Protein AF-A0A5B6VVH0-F1 (afdb_monomer_lite)

Foldseek 3Di:
DDDPFKDWDQDDWQFDDDPDPVRGDIDRPDTDIDGPVRCVVQVPWDWDWDDDPPDSDTDTDIGD

Organism: NCBI:txid47621

Sequence (64 aa):
MRFSHIEKIYLGYHGQRGNFASNNIHERLDRGVANPSWYNLFPNYRLTHLNSPCSDHLLILLDK

Radius of gyration: 14.87 Å; chains: 1; bounding box: 32×19×40 Å

pLDDT: mean 70.96, std 16.77, range [30.59, 92.44]

Secondary structure (DSSP, 8-state):
----S-EEE-------S--STTS--------EEE-HHHHTT-TT-EEEEEE-SS-SSEEEEEE-

Structure (mmCIF, N/CA/C/O backbone):
data_AF-A0A5B6VVH0-F1
#
_entry.id   AF-A0A5B6VVH0-F1
#
loop_
_atom_site.group_PDB
_atom_site.id
_atom_site.type_symbol
_atom_site.label_atom_id
_atom_site.label_alt_id
_atom_site.label_comp_id
_atom_site.label_asym_id
_atom_site.label_entity_id
_atom_site.label_seq_id
_atom_site.pdbx_PDB_ins_code
_atom_site.Cartn_x
_atom_site.Cartn_y
_atom_site.Cartn_z
_atom_site.occupancy
_atom_site.B_iso_or_equiv
_atom_site.auth_seq_id
_atom_site.auth_comp_id
_atom_site.auth_asym_id
_atom_site.auth_atom_id
_atom_site.pdbx_PDB_model_num
ATOM 1 N N . MET A 1 1 ? 19.598 -2.987 15.209 1.00 30.59 1 MET A N 1
ATOM 2 C CA . MET A 1 1 ? 18.584 -1.912 15.118 1.00 30.59 1 MET A CA 1
ATOM 3 C C . MET A 1 1 ? 17.200 -2.548 15.176 1.00 30.59 1 MET A C 1
ATOM 5 O O . MET A 1 1 ? 16.846 -3.276 14.259 1.00 30.59 1 MET A O 1
ATOM 9 N N . ARG A 1 2 ? 16.469 -2.382 16.288 1.00 35.50 2 ARG A N 1
ATOM 10 C CA . ARG A 1 2 ? 15.112 -2.929 16.478 1.00 35.50 2 ARG A CA 1
ATOM 11 C C . ARG A 1 2 ? 14.093 -1.885 16.016 1.00 35.50 2 ARG A C 1
ATOM 13 O O . ARG A 1 2 ? 14.025 -0.815 16.604 1.00 35.50 2 ARG A O 1
ATOM 20 N N . PHE A 1 3 ? 13.322 -2.197 14.977 1.00 41.84 3 PHE A N 1
ATOM 21 C CA . PHE A 1 3 ? 12.148 -1.415 14.590 1.00 41.84 3 PHE A CA 1
ATOM 22 C C . PHE A 1 3 ? 10.978 -1.861 15.472 1.00 41.84 3 PHE A C 1
ATOM 24 O O . PHE A 1 3 ? 10.408 -2.924 15.249 1.00 41.84 3 PHE A O 1
ATOM 31 N N . SER A 1 4 ? 10.654 -1.102 16.514 1.00 45.81 4 SER A N 1
ATOM 32 C CA . SER A 1 4 ? 9.457 -1.334 17.322 1.00 45.81 4 SER A CA 1
ATOM 33 C C . SER A 1 4 ? 8.269 -0.593 16.694 1.00 45.81 4 SER A C 1
ATOM 35 O O . SER A 1 4 ? 8.273 0.633 16.663 1.00 45.81 4 SER A O 1
ATOM 37 N N . HIS A 1 5 ? 7.260 -1.343 16.235 1.00 50.81 5 HIS A N 1
ATOM 38 C CA . HIS A 1 5 ? 5.888 -0.889 15.930 1.00 50.81 5 HIS A CA 1
ATOM 39 C C . HIS A 1 5 ? 5.610 -0.069 14.652 1.00 50.81 5 HIS A C 1
ATOM 41 O O . HIS A 1 5 ? 4.561 0.564 14.560 1.00 50.81 5 HIS A O 1
ATOM 47 N N . ILE A 1 6 ? 6.469 -0.129 13.629 1.00 48.03 6 ILE A N 1
ATOM 48 C CA . ILE A 1 6 ? 6.092 0.323 12.277 1.00 48.03 6 ILE A CA 1
ATOM 49 C C . ILE A 1 6 ? 5.810 -0.903 11.411 1.00 48.03 6 ILE A C 1
ATOM 51 O O . ILE A 1 6 ? 6.731 -1.671 11.115 1.00 48.03 6 ILE A O 1
ATOM 55 N N . GLU A 1 7 ? 4.562 -1.065 10.974 1.00 55.78 7 GLU A N 1
ATOM 56 C CA . GLU A 1 7 ? 4.222 -2.064 9.966 1.00 55.78 7 GLU A CA 1
ATOM 57 C C . GLU A 1 7 ? 4.629 -1.527 8.593 1.00 55.78 7 GLU A C 1
ATOM 59 O O . GLU A 1 7 ? 4.036 -0.601 8.035 1.00 55.78 7 GLU A O 1
ATOM 64 N N . LYS A 1 8 ? 5.722 -2.078 8.057 1.00 53.81 8 LYS A N 1
ATOM 65 C CA . LYS A 1 8 ? 6.094 -1.865 6.660 1.00 53.81 8 LYS A CA 1
ATOM 66 C C . LYS A 1 8 ? 5.173 -2.721 5.811 1.00 53.81 8 LYS A C 1
ATOM 68 O O . LYS A 1 8 ? 5.328 -3.941 5.788 1.00 53.81 8 LYS A O 1
ATOM 73 N N . ILE A 1 9 ? 4.261 -2.086 5.087 1.00 58.28 9 ILE A N 1
ATOM 74 C CA . ILE A 1 9 ? 3.443 -2.800 4.117 1.00 58.28 9 ILE A CA 1
ATOM 75 C C . ILE A 1 9 ? 4.258 -2.906 2.827 1.00 58.28 9 ILE A C 1
ATOM 77 O O . ILE A 1 9 ? 4.656 -1.908 2.214 1.00 58.28 9 ILE A O 1
ATOM 81 N N . TYR A 1 10 ? 4.601 -4.139 2.455 1.00 52.06 10 TYR A N 1
ATOM 82 C CA . TYR A 1 10 ? 5.352 -4.410 1.238 1.00 52.06 10 TYR A CA 1
ATOM 83 C C . TYR A 1 10 ? 4.415 -4.307 0.033 1.00 52.06 10 TYR A C 1
ATOM 85 O O . TYR A 1 10 ? 3.736 -5.261 -0.320 1.00 52.06 10 TYR A O 1
ATOM 93 N N . LEU A 1 11 ? 4.383 -3.126 -0.576 1.00 53.59 11 LEU A N 1
ATOM 94 C CA . LEU A 1 11 ? 3.707 -2.854 -1.842 1.00 53.59 11 LEU A CA 1
ATOM 95 C C . LEU A 1 11 ? 4.680 -3.221 -2.977 1.00 53.59 11 LEU A C 1
ATOM 97 O O . LEU A 1 11 ? 5.868 -2.904 -2.906 1.00 53.59 11 LEU A O 1
ATOM 101 N N . GLY A 1 12 ? 4.214 -4.064 -3.893 1.00 50.50 12 GLY A N 1
ATOM 102 C CA . GLY A 1 12 ? 4.967 -4.918 -4.819 1.00 50.50 12 GLY A CA 1
ATOM 103 C C . GLY A 1 12 ? 5.855 -4.262 -5.893 1.00 50.50 12 GLY A C 1
ATOM 104 O O . GLY A 1 12 ? 6.275 -3.115 -5.796 1.00 50.50 12 GLY A O 1
ATOM 105 N N . TYR A 1 13 ? 6.197 -5.081 -6.890 1.00 51.72 13 TYR A N 1
ATOM 106 C CA . TYR A 1 13 ? 7.289 -4.906 -7.856 1.00 51.72 13 TYR A CA 1
ATOM 107 C C . TYR A 1 13 ? 6.967 -3.903 -8.983 1.00 51.72 13 TYR A C 1
ATOM 109 O O . TYR A 1 13 ? 5.922 -4.019 -9.618 1.00 51.72 13 TYR A O 1
ATOM 117 N N . HIS A 1 14 ? 7.885 -2.974 -9.275 1.00 53.94 14 HIS A N 1
ATOM 118 C CA . HIS A 1 14 ? 7.948 -2.231 -10.545 1.00 53.94 14 HIS A CA 1
ATOM 119 C C . HIS A 1 14 ? 8.632 -3.065 -11.613 1.00 53.94 14 HIS A C 1
ATOM 121 O O . HIS A 1 14 ? 9.541 -3.799 -11.272 1.00 53.94 14 HIS A O 1
ATOM 127 N N . GLY A 1 15 ? 8.302 -2.890 -12.889 1.00 51.53 15 GLY A N 1
ATOM 128 C CA . GLY A 1 15 ? 9.099 -3.422 -13.995 1.00 51.53 15 GLY A CA 1
ATOM 129 C C . GLY A 1 15 ? 8.798 -2.673 -15.285 1.00 51.53 15 GLY A C 1
ATOM 130 O O . GLY A 1 15 ? 7.684 -2.761 -15.798 1.00 51.53 15 GLY A O 1
ATOM 131 N N . GLN A 1 16 ? 9.776 -1.935 -15.818 1.00 52.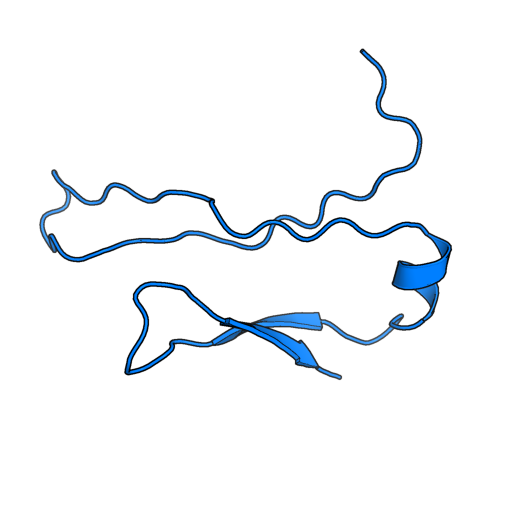72 16 GLN A N 1
ATOM 132 C CA . GLN A 1 16 ? 9.659 -1.281 -17.122 1.00 52.72 16 GLN A CA 1
ATOM 133 C C . GLN A 1 16 ? 10.453 -2.009 -18.207 1.00 52.72 16 GLN A C 1
ATOM 135 O O . GLN A 1 16 ? 11.668 -2.158 -18.137 1.00 52.72 16 GLN A O 1
ATOM 140 N N . ARG A 1 17 ? 9.696 -2.409 -19.236 1.00 49.22 17 ARG A N 1
ATOM 141 C CA . ARG A 1 17 ? 10.051 -2.683 -20.639 1.00 49.22 17 ARG A CA 1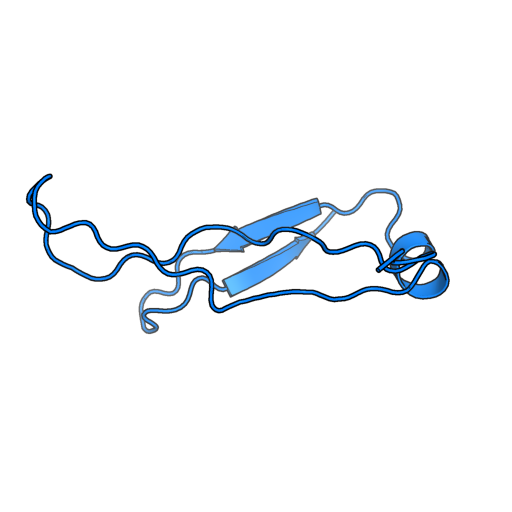
ATOM 142 C C . ARG A 1 17 ? 11.504 -3.074 -20.943 1.00 49.22 17 ARG A C 1
ATOM 144 O O . ARG A 1 17 ? 12.311 -2.297 -21.442 1.00 49.22 17 ARG A O 1
ATOM 151 N N . GLY A 1 18 ? 11.702 -4.383 -20.864 1.00 47.25 18 GLY A N 1
ATOM 152 C CA . GLY A 1 18 ? 12.659 -5.165 -21.633 1.00 47.25 18 GLY A CA 1
ATOM 153 C C . GLY A 1 18 ? 12.285 -6.631 -21.460 1.00 47.25 18 GLY A C 1
ATOM 154 O O . GLY A 1 18 ? 12.816 -7.280 -20.571 1.00 47.25 18 GLY A O 1
ATOM 155 N N . ASN A 1 19 ? 11.332 -7.139 -22.255 1.00 53.50 19 ASN A N 1
ATOM 156 C CA . ASN A 1 19 ? 10.777 -8.506 -22.165 1.00 53.50 19 ASN A CA 1
ATOM 157 C C . ASN A 1 19 ? 11.778 -9.606 -22.592 1.00 53.50 19 ASN A C 1
ATOM 159 O O . ASN A 1 19 ? 11.431 -10.544 -23.305 1.00 53.50 19 ASN A O 1
ATOM 163 N N . PHE A 1 20 ? 13.029 -9.503 -22.162 1.00 58.72 20 PHE A N 1
ATOM 164 C CA . PHE A 1 20 ? 13.992 -10.590 -22.174 1.00 58.72 20 PHE A CA 1
ATOM 165 C C . PHE A 1 20 ? 14.271 -10.947 -20.717 1.00 58.72 20 PHE A C 1
ATOM 167 O O . PHE A 1 20 ? 14.497 -10.059 -19.897 1.00 58.72 20 PHE A O 1
ATOM 174 N N . ALA A 1 21 ? 14.285 -12.239 -20.384 1.00 58.03 21 ALA A N 1
ATOM 175 C CA . ALA A 1 21 ? 14.581 -12.709 -19.025 1.00 58.03 21 ALA A CA 1
ATOM 176 C C . ALA A 1 21 ? 15.909 -12.148 -18.466 1.00 58.03 21 ALA A C 1
ATOM 178 O O . ALA A 1 21 ? 16.093 -12.082 -17.255 1.00 58.03 21 ALA A O 1
ATOM 179 N N . SER A 1 22 ? 16.809 -11.703 -19.348 1.00 61.84 22 SER A N 1
ATOM 180 C CA . SER A 1 22 ? 18.096 -11.087 -19.032 1.00 61.84 22 SER A CA 1
ATOM 181 C C . SER A 1 22 ? 18.040 -9.617 -18.596 1.00 61.84 22 SER 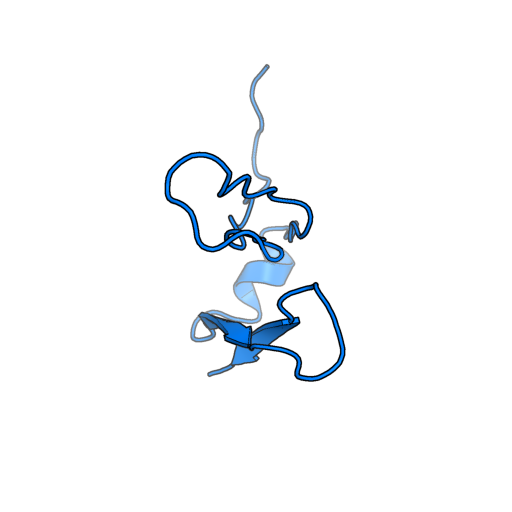A C 1
ATOM 183 O O . SER A 1 22 ? 19.048 -9.133 -18.097 1.00 61.84 22 SER A O 1
ATOM 185 N N . ASN A 1 23 ? 16.926 -8.896 -18.790 1.00 57.19 23 ASN A N 1
ATOM 186 C CA . ASN A 1 23 ? 16.846 -7.446 -18.540 1.00 57.19 23 ASN A CA 1
ATOM 187 C C . ASN A 1 23 ? 15.626 -7.021 -17.702 1.00 57.19 23 ASN A C 1
ATOM 189 O O . ASN A 1 23 ? 15.244 -5.852 -17.706 1.00 57.19 23 ASN A O 1
ATOM 193 N N . ASN A 1 24 ? 15.021 -7.964 -16.975 1.00 60.28 24 ASN A N 1
ATOM 194 C CA . ASN A 1 24 ? 13.831 -7.720 -16.166 1.00 60.28 24 ASN A CA 1
ATOM 195 C C . ASN A 1 24 ? 14.189 -7.148 -14.784 1.00 60.28 24 ASN A C 1
ATOM 197 O O . ASN A 1 24 ? 14.033 -7.807 -13.754 1.00 60.28 24 ASN A O 1
ATOM 201 N N . ILE A 1 25 ? 14.750 -5.938 -14.772 1.00 66.06 25 ILE A N 1
ATOM 202 C CA . ILE A 1 25 ? 15.088 -5.241 -13.530 1.00 66.06 25 ILE A CA 1
ATOM 203 C C . ILE A 1 25 ? 13.806 -4.653 -12.952 1.00 66.06 25 ILE A C 1
ATOM 205 O O . ILE A 1 25 ? 13.151 -3.813 -13.569 1.00 66.06 25 ILE A O 1
ATOM 209 N N . HIS A 1 26 ? 13.456 -5.129 -11.760 1.00 68.31 26 HIS A N 1
ATOM 210 C CA . HIS A 1 26 ? 12.289 -4.686 -11.023 1.00 68.31 26 HIS A CA 1
ATOM 211 C C . HIS A 1 26 ? 12.703 -3.897 -9.783 1.00 68.31 26 HIS A C 1
ATOM 213 O O . HIS A 1 26 ? 13.352 -4.443 -8.888 1.00 68.31 26 HIS A O 1
ATOM 219 N N . GLU A 1 27 ? 12.312 -2.627 -9.699 1.00 67.75 27 GLU A N 1
ATOM 220 C CA . GLU A 1 27 ? 12.554 -1.810 -8.507 1.00 67.75 27 GLU A CA 1
ATOM 221 C C . GLU A 1 27 ? 11.355 -1.855 -7.544 1.00 67.75 27 GLU A C 1
ATOM 223 O O . GLU A 1 27 ? 10.258 -2.283 -7.886 1.00 67.75 27 GLU A O 1
ATOM 228 N N . ARG A 1 28 ? 11.545 -1.470 -6.280 1.00 71.50 28 ARG A N 1
ATOM 229 C CA . ARG A 1 28 ? 10.446 -1.371 -5.300 1.00 71.50 28 ARG A CA 1
ATOM 230 C C . ARG A 1 28 ? 10.425 0.028 -4.706 1.00 71.50 28 ARG A C 1
ATOM 232 O O . ARG A 1 28 ? 10.916 0.248 -3.588 1.00 71.50 28 ARG A O 1
ATOM 239 N N . LEU A 1 29 ? 9.933 0.958 -5.522 1.00 74.50 29 LEU A N 1
ATOM 240 C CA . LEU A 1 29 ? 9.938 2.395 -5.253 1.00 74.50 29 LEU A CA 1
ATOM 241 C C . LEU A 1 29 ? 8.741 2.826 -4.401 1.00 74.50 29 LEU A C 1
ATOM 243 O O . LEU A 1 29 ? 8.908 3.616 -3.474 1.00 74.50 29 LEU A O 1
ATOM 247 N N . ASP A 1 30 ? 7.572 2.229 -4.623 1.00 74.25 30 ASP A N 1
ATOM 248 C CA . ASP A 1 30 ? 6.358 2.590 -3.896 1.00 74.25 30 ASP A CA 1
ATOM 249 C C . ASP A 1 30 ? 6.271 1.835 -2.558 1.00 74.25 30 ASP A C 1
ATOM 251 O O . ASP A 1 30 ? 6.254 0.601 -2.493 1.00 74.25 30 ASP A O 1
ATOM 255 N N . ARG A 1 31 ? 6.275 2.576 -1.441 1.00 75.38 31 ARG A N 1
ATOM 256 C CA . ARG A 1 31 ? 6.231 2.015 -0.079 1.00 75.38 31 ARG A CA 1
ATOM 257 C C . ARG A 1 31 ? 5.212 2.759 0.774 1.00 75.38 31 ARG A C 1
ATOM 259 O O . ARG A 1 31 ? 5.323 3.966 0.957 1.00 75.38 31 ARG A O 1
ATOM 266 N N . GLY A 1 32 ? 4.272 2.015 1.352 1.00 78.38 32 GLY A N 1
ATOM 267 C CA . GLY A 1 32 ? 3.340 2.517 2.356 1.00 78.38 32 GLY A CA 1
ATOM 268 C C . GLY A 1 32 ? 3.901 2.316 3.760 1.00 78.38 32 GLY A C 1
ATOM 269 O O . GLY A 1 32 ? 4.446 1.255 4.078 1.00 78.38 32 GLY A O 1
ATOM 270 N N . VAL A 1 33 ? 3.765 3.336 4.603 1.00 83.81 33 VAL A N 1
ATOM 271 C CA . VAL A 1 33 ? 4.095 3.266 6.028 1.00 83.81 33 VAL A CA 1
ATOM 272 C C . VAL A 1 33 ? 2.841 3.614 6.809 1.00 83.81 33 VAL A C 1
ATOM 274 O O . VAL A 1 33 ? 2.283 4.692 6.622 1.00 83.81 33 VAL A O 1
ATOM 277 N N . ALA A 1 34 ? 2.413 2.709 7.683 1.00 85.31 34 ALA A N 1
ATOM 278 C CA . ALA A 1 34 ? 1.264 2.916 8.549 1.00 85.31 34 ALA A CA 1
ATOM 279 C C . ALA A 1 34 ? 1.675 2.782 10.017 1.00 85.31 34 ALA A C 1
ATOM 281 O O . ALA A 1 34 ? 2.532 1.971 10.376 1.00 85.31 34 ALA A O 1
ATOM 282 N N . ASN A 1 35 ? 1.046 3.591 10.868 1.00 90.94 35 ASN A N 1
ATOM 283 C CA . ASN A 1 35 ? 1.042 3.345 12.305 1.00 90.94 35 ASN A CA 1
ATOM 284 C C . ASN A 1 35 ? -0.150 2.433 12.666 1.00 90.94 35 ASN A C 1
ATOM 286 O O . ASN A 1 35 ? -1.100 2.336 11.881 1.00 90.94 35 ASN A O 1
ATOM 290 N N . PRO A 1 36 ? -0.137 1.7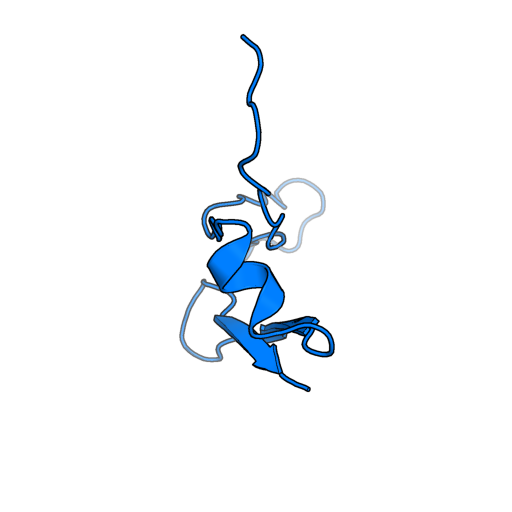87 13.845 1.00 89.88 36 PRO A N 1
ATOM 291 C CA . PRO A 1 36 ? -1.217 0.886 14.248 1.00 89.88 36 PRO A CA 1
ATOM 292 C C . PRO A 1 36 ? -2.601 1.547 14.251 1.00 89.88 36 PRO A C 1
ATOM 294 O O . PRO A 1 36 ? -3.583 0.927 13.857 1.00 89.88 36 PRO A O 1
ATOM 297 N N . SER A 1 37 ? -2.688 2.824 14.637 1.00 92.44 37 SER A N 1
ATOM 298 C CA . SER A 1 37 ? -3.952 3.566 14.635 1.00 92.44 37 SER A CA 1
ATOM 299 C C . SER A 1 37 ? -4.548 3.685 13.234 1.00 92.44 37 SER A C 1
ATOM 301 O O . SER A 1 37 ? -5.754 3.538 13.083 1.00 92.44 37 SER A O 1
ATOM 303 N N . TRP A 1 38 ? -3.717 3.913 12.212 1.00 90.38 38 TRP A N 1
ATOM 304 C CA . TRP A 1 38 ? -4.144 3.967 10.816 1.00 90.38 38 TRP A CA 1
ATOM 305 C C . TRP A 1 38 ? -4.539 2.584 10.299 1.00 90.38 38 TRP A C 1
ATOM 307 O O . TRP A 1 38 ? -5.584 2.450 9.672 1.00 90.38 38 TRP A O 1
ATOM 317 N N . TYR A 1 39 ? -3.755 1.547 10.611 1.00 87.00 39 TYR A N 1
ATOM 318 C CA . TYR A 1 39 ? -4.058 0.168 10.207 1.00 87.00 39 TYR A CA 1
ATOM 319 C C . TYR A 1 39 ? -5.427 -0.293 10.731 1.00 87.00 39 TYR A C 1
ATOM 321 O O . TYR A 1 39 ? -6.242 -0.839 9.989 1.00 87.00 39 TYR A O 1
ATOM 329 N N . ASN A 1 40 ? -5.731 0.030 11.990 1.00 89.94 40 ASN A N 1
ATOM 330 C CA . ASN A 1 40 ? -6.992 -0.333 12.637 1.00 89.94 40 ASN A CA 1
ATOM 331 C C . ASN A 1 40 ? -8.234 0.359 12.043 1.00 89.94 40 ASN A C 1
ATOM 333 O O . ASN A 1 40 ? -9.348 -0.080 12.321 1.00 89.94 40 ASN A O 1
ATOM 337 N N . LEU A 1 41 ? -8.079 1.408 11.223 1.00 92.31 41 LEU A N 1
ATOM 338 C CA . LEU A 1 41 ? -9.202 2.018 10.493 1.00 92.31 41 LEU A CA 1
ATOM 339 C C . LEU A 1 41 ? -9.703 1.130 9.344 1.00 92.31 41 LEU A C 1
ATOM 341 O O . LEU A 1 41 ? -10.834 1.295 8.887 1.00 92.31 41 LEU A O 1
ATOM 345 N N . PHE A 1 42 ? -8.878 0.186 8.886 1.00 89.06 42 PHE A N 1
ATOM 346 C CA . PHE A 1 42 ? -9.097 -0.576 7.661 1.00 89.06 42 PHE A CA 1
ATOM 347 C C . PHE A 1 42 ? -9.028 -2.101 7.883 1.00 89.06 42 PHE A C 1
ATOM 349 O O . PHE A 1 42 ? -8.355 -2.799 7.128 1.00 89.06 42 PHE A O 1
ATOM 356 N N . PRO A 1 43 ? -9.747 -2.667 8.875 1.00 87.81 43 PRO A N 1
ATOM 357 C CA . PRO A 1 43 ? -9.562 -4.058 9.308 1.00 87.81 43 PRO A CA 1
ATOM 358 C C . PRO A 1 43 ? -9.934 -5.108 8.250 1.00 87.81 43 PRO A C 1
ATOM 360 O O . PRO A 1 43 ? -9.461 -6.237 8.318 1.00 87.81 43 PRO A O 1
ATOM 363 N N . ASN A 1 44 ? -10.778 -4.739 7.283 1.00 91.69 44 ASN A N 1
ATOM 364 C CA . ASN A 1 44 ? -11.254 -5.622 6.215 1.00 91.69 44 ASN A CA 1
ATOM 365 C C . ASN A 1 44 ? -10.818 -5.156 4.824 1.00 91.69 44 ASN A C 1
ATOM 367 O O . ASN A 1 44 ? -11.318 -5.676 3.836 1.00 91.69 44 ASN A O 1
ATOM 371 N N . TYR A 1 45 ? -9.950 -4.148 4.739 1.00 89.62 45 TYR A N 1
ATOM 372 C CA . TYR A 1 45 ? -9.482 -3.672 3.447 1.00 89.62 45 TYR A CA 1
ATOM 373 C C . TYR A 1 45 ? -8.222 -4.412 3.022 1.00 89.62 45 TYR A C 1
ATOM 375 O O . TYR A 1 45 ? -7.457 -4.927 3.842 1.00 89.62 45 TYR A O 1
ATOM 383 N N . ARG A 1 46 ? -7.982 -4.423 1.717 1.00 86.81 46 ARG A N 1
ATOM 384 C CA . ARG A 1 46 ? -6.801 -5.007 1.096 1.00 86.81 46 ARG A CA 1
ATOM 385 C C . ARG A 1 46 ? -6.097 -3.935 0.282 1.00 86.81 46 ARG A C 1
ATOM 387 O O . ARG A 1 46 ? -6.692 -2.950 -0.140 1.00 86.81 46 ARG A O 1
ATOM 394 N N . LEU A 1 47 ? -4.795 -4.124 0.114 1.00 85.62 47 LEU A N 1
ATOM 395 C CA . LEU A 1 47 ? -3.983 -3.289 -0.757 1.00 85.62 47 LEU A CA 1
ATOM 396 C C . LEU A 1 47 ? -3.713 -4.072 -2.035 1.00 85.62 47 LEU A C 1
ATOM 398 O O . LEU A 1 47 ? -3.124 -5.154 -1.992 1.00 85.62 47 LEU A O 1
ATOM 402 N N . THR A 1 48 ? -4.173 -3.537 -3.157 1.00 85.19 48 THR A N 1
ATOM 403 C CA . THR A 1 48 ? -4.021 -4.134 -4.483 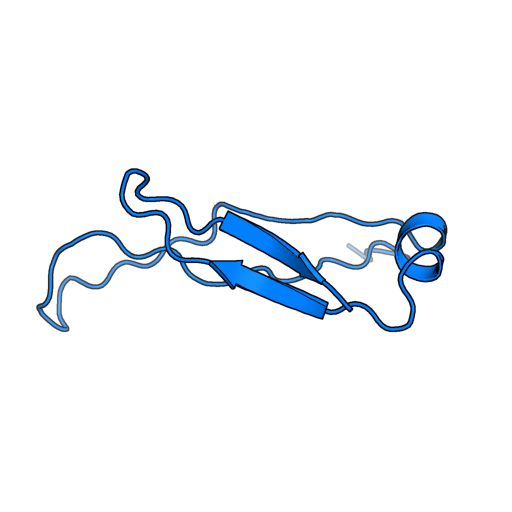1.00 85.19 48 THR A CA 1
ATOM 404 C C . THR A 1 48 ? -3.243 -3.203 -5.401 1.00 85.19 48 THR A C 1
ATOM 406 O O . THR A 1 48 ? -3.089 -2.009 -5.141 1.00 85.19 48 THR A O 1
ATOM 409 N N . HIS A 1 49 ? -2.674 -3.777 -6.456 1.00 82.12 49 HIS A N 1
ATOM 410 C CA . HIS A 1 49 ? -1.944 -3.034 -7.472 1.00 82.12 49 HIS A CA 1
ATOM 411 C C . HIS A 1 49 ? -2.816 -2.910 -8.714 1.00 82.12 49 HIS A C 1
ATOM 413 O O . HIS A 1 49 ? -3.293 -3.920 -9.233 1.00 82.12 49 HIS A O 1
ATOM 419 N N . LEU A 1 50 ? -2.991 -1.688 -9.205 1.00 83.00 50 LEU A N 1
ATOM 420 C CA . LEU A 1 50 ? -3.656 -1.424 -10.472 1.00 83.00 50 LEU A CA 1
ATOM 421 C C . LEU A 1 50 ? -2.636 -0.973 -11.511 1.00 83.00 50 LEU A C 1
ATOM 423 O O . LEU A 1 50 ? -1.815 -0.086 -11.268 1.00 83.00 50 LEU A O 1
ATOM 427 N N . ASN A 1 51 ? -2.730 -1.566 -12.698 1.00 82.50 51 ASN A N 1
ATOM 428 C CA . ASN A 1 51 ? -1.945 -1.131 -13.843 1.00 82.50 51 ASN A CA 1
ATOM 429 C C . ASN A 1 51 ? -2.452 0.236 -14.306 1.00 82.50 51 ASN A C 1
ATOM 431 O O . ASN A 1 51 ? -3.621 0.379 -14.669 1.00 82.50 51 ASN A O 1
ATOM 435 N N . SER A 1 52 ? -1.568 1.231 -14.320 1.00 77.00 52 SER A N 1
ATOM 436 C CA . SER A 1 52 ? -1.859 2.521 -14.936 1.00 77.00 52 SER A CA 1
ATOM 437 C C . SER A 1 52 ? -1.579 2.445 -16.440 1.00 77.00 52 SER A C 1
ATOM 439 O O . SER A 1 52 ? -0.492 2.020 -16.829 1.00 77.00 52 SER A O 1
ATOM 441 N N . PRO A 1 53 ? -2.512 2.858 -17.318 1.00 75.12 53 PRO A N 1
ATOM 442 C CA . PRO A 1 53 ? -2.272 2.862 -18.761 1.00 75.12 53 PRO A CA 1
ATOM 443 C C . PRO A 1 53 ? -1.299 3.967 -19.205 1.00 75.12 53 PRO A C 1
ATOM 445 O O . PRO A 1 53 ? -0.825 3.940 -20.338 1.00 75.12 53 PRO A O 1
ATOM 448 N N . CYS A 1 54 ? -1.021 4.949 -18.342 1.00 81.12 54 CYS A N 1
ATOM 449 C CA . CYS A 1 54 ? -0.234 6.140 -18.667 1.00 81.12 54 CYS A CA 1
ATOM 450 C C . CYS A 1 54 ? 0.932 6.411 -17.705 1.00 81.12 54 CYS A C 1
ATOM 452 O O . CYS A 1 54 ? 1.622 7.413 -17.872 1.00 81.12 54 CYS A O 1
ATOM 454 N N . SER A 1 55 ? 1.165 5.543 -16.717 1.00 81.19 55 SER A N 1
ATOM 455 C CA . SER A 1 55 ? 2.312 5.630 -15.816 1.00 81.19 55 SER A CA 1
ATOM 456 C C . SER A 1 55 ? 3.062 4.310 -15.808 1.00 81.19 55 SER A C 1
ATOM 458 O O . SER A 1 55 ? 2.483 3.232 -15.893 1.00 81.19 55 SER A O 1
ATOM 460 N N . ASP A 1 56 ? 4.369 4.427 -15.699 1.00 74.44 56 ASP A N 1
ATOM 461 C CA . ASP A 1 56 ? 5.279 3.352 -15.364 1.00 74.44 56 ASP A CA 1
ATOM 462 C C . ASP A 1 56 ? 5.198 2.896 -13.901 1.00 74.44 56 ASP A C 1
ATOM 464 O O . ASP A 1 56 ? 5.752 1.851 -13.560 1.00 74.44 56 ASP A O 1
ATOM 468 N N . HIS A 1 57 ? 4.478 3.634 -13.054 1.00 79.62 57 HIS A N 1
ATOM 469 C CA . HIS A 1 57 ? 4.136 3.231 -11.698 1.00 79.62 57 HIS A CA 1
ATOM 470 C C . HIS A 1 57 ? 2.840 2.416 -11.642 1.00 79.62 57 HIS A C 1
ATOM 472 O O . HIS A 1 57 ? 1.845 2.715 -12.310 1.00 79.62 57 HIS A O 1
ATOM 478 N N . LEU A 1 58 ? 2.841 1.399 -10.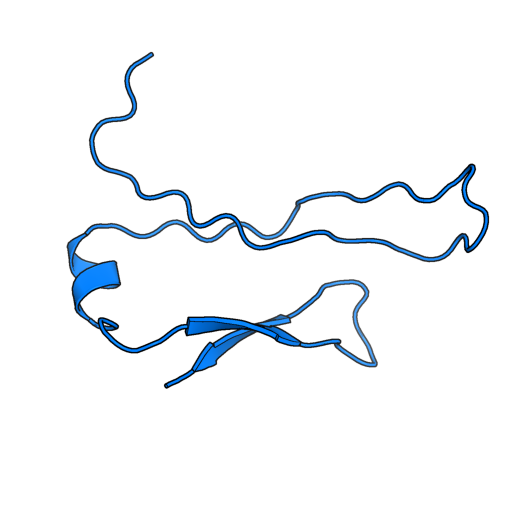773 1.00 81.75 58 LEU A N 1
ATOM 479 C CA . LEU A 1 58 ? 1.626 0.697 -10.368 1.00 81.75 58 LEU A CA 1
ATOM 480 C C . LEU A 1 58 ? 0.916 1.507 -9.287 1.00 81.75 58 LEU A C 1
ATOM 482 O O . LEU A 1 58 ? 1.506 1.865 -8.269 1.00 81.75 58 LEU A O 1
ATOM 486 N N . LEU A 1 59 ? -0.370 1.770 -9.497 1.00 84.88 59 LEU A N 1
ATOM 487 C CA . LEU A 1 59 ? -1.186 2.449 -8.502 1.00 84.88 59 LEU A CA 1
ATOM 488 C C . LEU A 1 59 ? -1.473 1.490 -7.348 1.00 84.88 59 LEU A C 1
ATOM 490 O O . LEU A 1 59 ? -1.821 0.330 -7.567 1.00 84.88 59 LEU A O 1
ATOM 494 N N . ILE A 1 60 ? -1.374 1.991 -6.123 1.00 84.88 60 ILE A N 1
ATOM 495 C CA . ILE A 1 60 ? -1.793 1.267 -4.925 1.00 84.88 60 ILE A CA 1
ATOM 496 C C . ILE A 1 60 ? -3.253 1.624 -4.654 1.00 84.88 60 ILE A C 1
ATOM 498 O O . ILE A 1 60 ? -3.573 2.784 -4.391 1.00 84.88 60 ILE A O 1
ATOM 502 N N . LEU A 1 61 ? -4.129 0.625 -4.700 1.00 87.06 61 LEU A N 1
ATOM 503 C CA . LEU A 1 61 ? -5.536 0.753 -4.346 1.00 87.06 61 LEU A CA 1
ATOM 504 C C . LEU A 1 61 ? -5.774 0.154 -2.958 1.00 87.06 61 LEU A C 1
ATOM 506 O O . LEU A 1 61 ? -5.283 -0.929 -2.657 1.00 87.06 61 LEU A O 1
ATOM 510 N N . LEU A 1 62 ? -6.549 0.859 -2.135 1.00 89.06 62 LEU A N 1
ATOM 511 C CA . LEU A 1 62 ? -7.084 0.371 -0.867 1.00 89.06 62 LEU A CA 1
ATOM 512 C C . LEU A 1 62 ? -8.591 0.134 -1.034 1.00 89.06 62 LEU A C 1
ATOM 514 O O . LEU A 1 62 ? -9.344 1.098 -1.178 1.00 89.06 62 LEU A O 1
ATOM 518 N N . ASP A 1 63 ? -9.035 -1.122 -1.013 1.00 89.06 63 ASP A N 1
ATOM 519 C CA . ASP A 1 63 ? -10.431 -1.516 -1.251 1.00 89.06 63 ASP A CA 1
ATOM 520 C C . ASP A 1 63 ? -10.953 -2.555 -0.241 1.00 89.06 63 ASP A C 1
ATOM 522 O O . ASP A 1 63 ? -10.170 -3.159 0.488 1.00 89.06 63 ASP A O 1
ATOM 526 N N . LYS A 1 64 ? -12.285 -2.680 -0.130 1.00 82.06 64 LYS A N 1
ATOM 527 C CA . LYS A 1 64 ? -12.993 -3.610 0.776 1.00 82.06 64 LYS A CA 1
ATOM 528 C C . LYS A 1 64 ? -13.249 -4.956 0.116 1.00 82.06 64 LYS A C 1
ATOM 530 O O . LYS A 1 64 ? -13.624 -4.941 -1.075 1.00 82.06 64 LYS A O 1
#

InterPro domains:
  IPR036691 Endonuclease/exonuclease/phosphatase superfamily [SSF56219] (9-62)